Protein AF-A0A948G4N2-F1 (afdb_monomer_lite)

Sequence (45 aa):
GQVAAGRFGDPAELGEYCAFLCSVQAGFITGQNLLIDGGKYPGTF

pLDDT: mean 95.87, std 5.75, range [62.84, 98.75]

Radius of gyration: 12.49 Å; chains: 1; bounding box: 22×18×34 Å

Structure (mmCIF, N/CA/C/O backbone):
data_AF-A0A948G4N2-F1
#
_entry.id   AF-A0A948G4N2-F1
#
loop_
_atom_site.group_PDB
_atom_site.id
_atom_site.type_symbol
_atom_site.label_atom_id
_atom_site.label_alt_id
_atom_site.label_comp_id
_atom_site.label_asym_id
_atom_site.label_entity_id
_atom_site.label_seq_id
_atom_site.pdbx_PDB_ins_code
_atom_site.Cartn_x
_atom_site.Cartn_y
_atom_site.Cartn_z
_atom_site.occupancy
_atom_site.B_iso_or_equiv
_atom_site.auth_seq_id
_atom_site.auth_comp_id
_atom_site.auth_asym_id
_atom_site.auth_atom_id
_atom_site.pdbx_PDB_model_num
ATOM 1 N N . GLY A 1 1 ? 5.166 1.343 -21.505 1.00 62.84 1 GLY A N 1
ATOM 2 C CA . GLY A 1 1 ? 6.210 2.140 -20.835 1.00 62.84 1 GLY A CA 1
ATOM 3 C C . GLY A 1 1 ? 6.779 1.286 -19.734 1.00 62.84 1 GLY A C 1
ATOM 4 O O . GLY A 1 1 ? 5.997 0.778 -18.947 1.00 62.84 1 GLY A O 1
ATOM 5 N N . GLN A 1 2 ? 8.080 1.025 -19.771 1.00 81.94 2 GLN A N 1
ATOM 6 C CA . GLN A 1 2 ? 8.748 0.074 -18.885 1.00 81.94 2 GLN A CA 1
ATOM 7 C C . GLN A 1 2 ? 8.783 0.632 -17.451 1.00 81.94 2 GLN A C 1
ATOM 9 O O . GLN A 1 2 ? 9.123 1.797 -17.266 1.00 81.94 2 GLN A O 1
ATOM 14 N N . VAL A 1 3 ? 8.390 -0.174 -16.464 1.00 93.31 3 VAL A N 1
ATOM 15 C CA . VAL A 1 3 ? 8.528 0.111 -15.021 1.00 93.31 3 VAL A CA 1
ATOM 16 C C . VAL A 1 3 ? 9.541 -0.869 -14.431 1.00 93.31 3 VAL A C 1
ATOM 18 O O . VAL A 1 3 ? 9.751 -1.932 -15.021 1.00 93.31 3 VAL A O 1
ATOM 21 N N . ALA A 1 4 ? 10.165 -0.554 -13.293 1.00 96.06 4 ALA A N 1
ATOM 22 C CA . ALA A 1 4 ? 11.179 -1.424 -12.682 1.00 96.06 4 ALA A CA 1
ATOM 23 C C . ALA A 1 4 ? 10.643 -2.835 -12.379 1.00 96.06 4 ALA A C 1
ATOM 25 O O . ALA A 1 4 ? 11.346 -3.823 -12.573 1.00 96.06 4 ALA A O 1
ATOM 26 N N . ALA A 1 5 ? 9.367 -2.940 -11.999 1.00 95.94 5 ALA A N 1
ATOM 27 C CA . ALA A 1 5 ? 8.687 -4.214 -11.773 1.00 95.94 5 ALA A CA 1
ATOM 28 C C . ALA A 1 5 ? 8.533 -5.089 -13.038 1.00 95.94 5 ALA A C 1
ATOM 30 O O . ALA A 1 5 ? 8.171 -6.256 -12.928 1.00 95.94 5 ALA A O 1
ATOM 31 N N . GLY A 1 6 ? 8.759 -4.552 -14.245 1.00 96.25 6 GLY A N 1
ATOM 32 C CA . GLY A 1 6 ? 8.712 -5.312 -15.501 1.00 96.25 6 GLY A CA 1
ATOM 33 C C . GLY A 1 6 ? 7.321 -5.799 -15.933 1.00 96.25 6 GLY A C 1
ATOM 34 O O . GLY A 1 6 ? 7.208 -6.482 -16.948 1.00 96.25 6 GLY A O 1
ATOM 35 N N . ARG A 1 7 ? 6.261 -5.437 -15.202 1.00 95.12 7 ARG A N 1
ATOM 36 C CA . ARG A 1 7 ? 4.865 -5.808 -15.476 1.00 95.12 7 ARG A CA 1
ATOM 37 C C . ARG A 1 7 ? 3.912 -4.651 -15.199 1.00 95.12 7 ARG A C 1
ATOM 39 O O . ARG A 1 7 ? 4.265 -3.701 -14.504 1.00 95.12 7 ARG A O 1
ATOM 46 N N . PHE A 1 8 ? 2.693 -4.757 -15.719 1.0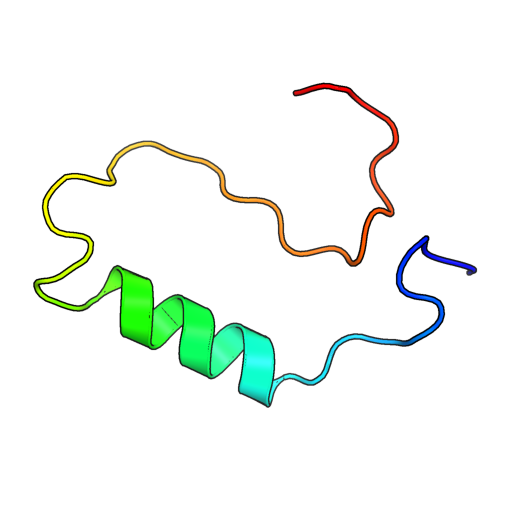0 95.31 8 PHE A N 1
ATOM 47 C CA . PHE A 1 8 ? 1.594 -3.921 -15.249 1.00 95.31 8 PHE A CA 1
ATOM 48 C C . PHE A 1 8 ? 1.147 -4.348 -13.854 1.00 95.31 8 PHE A C 1
ATOM 50 O O . PHE A 1 8 ? 1.360 -5.493 -13.437 1.00 95.31 8 PHE A O 1
ATOM 57 N N . GLY A 1 9 ? 0.532 -3.400 -13.152 1.00 95.12 9 GLY A N 1
ATOM 58 C CA . GLY A 1 9 ? -0.129 -3.709 -11.902 1.00 95.12 9 GLY A CA 1
ATOM 59 C C . GLY A 1 9 ? -1.397 -4.535 -12.124 1.00 95.12 9 GLY A C 1
ATOM 60 O O . GLY A 1 9 ? -2.075 -4.372 -13.141 1.00 95.12 9 GLY A O 1
ATOM 61 N N . ASP A 1 10 ? -1.698 -5.411 -11.177 1.00 97.31 10 ASP A N 1
ATOM 62 C CA . ASP A 1 10 ? -2.958 -6.137 -11.075 1.00 97.31 10 ASP A CA 1
ATOM 63 C C . ASP A 1 10 ? -3.902 -5.359 -10.141 1.00 97.31 10 ASP A C 1
ATOM 65 O O . ASP A 1 10 ? -3.533 -5.088 -8.999 1.00 97.31 10 ASP A O 1
ATOM 69 N N . PRO A 1 11 ? -5.128 -4.999 -10.561 1.00 97.94 11 PRO A N 1
ATOM 70 C CA . PRO A 1 11 ? -6.093 -4.337 -9.685 1.00 97.94 11 PRO A CA 1
ATOM 71 C C . PRO A 1 11 ? -6.329 -5.035 -8.335 1.00 97.94 11 PRO A C 1
ATOM 73 O O . PRO A 1 11 ? -6.605 -4.352 -7.346 1.00 97.94 11 PRO A O 1
ATOM 76 N N . ALA A 1 12 ? -6.205 -6.364 -8.269 1.00 98.44 12 ALA A N 1
ATOM 77 C CA . ALA A 1 12 ? -6.339 -7.106 -7.019 1.00 98.44 12 ALA A CA 1
ATOM 78 C C . ALA A 1 12 ? -5.249 -6.731 -6.000 1.00 98.44 12 ALA A C 1
ATOM 80 O O . ALA A 1 12 ? -5.557 -6.574 -4.821 1.00 98.44 12 ALA A O 1
ATOM 81 N N . GLU A 1 13 ? -4.012 -6.485 -6.444 1.00 97.50 13 GLU A N 1
ATOM 82 C CA . GLU A 1 13 ? -2.890 -6.143 -5.555 1.00 97.50 13 GLU A CA 1
ATOM 83 C C . GLU A 1 13 ? -3.090 -4.769 -4.890 1.00 97.50 13 GLU A C 1
ATOM 85 O O . GLU A 1 13 ? -2.769 -4.567 -3.718 1.00 97.50 13 GLU A O 1
ATOM 90 N N . LEU A 1 14 ? -3.709 -3.829 -5.613 1.00 97.50 14 LEU A N 1
ATOM 91 C CA . LEU A 1 14 ? -4.112 -2.540 -5.056 1.00 97.50 14 LEU A CA 1
ATOM 92 C C . LEU A 1 14 ? -5.270 -2.700 -4.060 1.00 97.50 14 LEU A C 1
ATOM 94 O O . LEU A 1 14 ? -5.297 -2.026 -3.029 1.00 97.50 14 LEU A O 1
ATOM 98 N N . GLY A 1 15 ? -6.222 -3.588 -4.357 1.00 98.25 15 GLY A N 1
ATOM 99 C CA . GLY A 1 15 ? -7.336 -3.906 -3.465 1.00 98.25 15 GLY A CA 1
ATOM 100 C C . GLY A 1 15 ? -6.865 -4.491 -2.132 1.00 98.25 15 GLY A C 1
ATOM 101 O O . GLY A 1 15 ? -7.291 -4.030 -1.073 1.00 98.25 15 GLY A O 1
ATOM 102 N N . GLU A 1 16 ? -5.939 -5.447 -2.175 1.00 98.62 16 GLU A N 1
ATOM 103 C CA . GLU A 1 16 ? -5.304 -6.029 -0.988 1.00 98.62 16 GLU A CA 1
ATOM 104 C C . GLU A 1 16 ? -4.551 -4.973 -0.171 1.00 98.62 16 GLU A C 1
ATOM 106 O O . GLU A 1 16 ? -4.686 -4.921 1.053 1.00 98.62 16 GLU A O 1
ATOM 111 N N . TYR A 1 17 ? -3.819 -4.076 -0.838 1.00 98.25 17 TYR A N 1
ATOM 112 C CA . TYR A 1 17 ? -3.126 -2.976 -0.172 1.00 98.25 17 TYR A CA 1
ATOM 113 C C . TYR A 1 17 ? -4.090 -2.004 0.529 1.00 98.25 17 TYR A C 1
ATOM 115 O O . TYR A 1 17 ? -3.868 -1.613 1.675 1.00 98.25 17 TYR A O 1
ATOM 123 N N . CYS A 1 18 ? -5.199 -1.657 -0.126 1.00 98.44 18 CYS A N 1
ATOM 124 C CA . CYS A 1 18 ? -6.259 -0.843 0.468 1.00 98.44 18 CYS A CA 1
ATOM 125 C C . CYS A 1 18 ? -6.869 -1.530 1.701 1.00 98.44 18 CYS A C 1
ATOM 127 O O . CYS A 1 18 ? -6.990 -0.916 2.762 1.00 98.44 18 CYS A O 1
ATOM 129 N N . ALA A 1 19 ? -7.178 -2.826 1.597 1.00 98.62 19 ALA A N 1
ATOM 130 C CA . ALA A 1 19 ? -7.696 -3.610 2.715 1.00 98.62 19 ALA A CA 1
ATOM 131 C C . ALA A 1 19 ? -6.711 -3.650 3.897 1.00 98.62 19 ALA A C 1
ATOM 133 O O . ALA A 1 19 ? -7.131 -3.512 5.047 1.00 98.62 19 ALA A O 1
ATOM 134 N N . PHE A 1 20 ? -5.406 -3.767 3.627 1.00 98.62 20 PHE A N 1
ATOM 135 C CA . PHE A 1 20 ? -4.369 -3.654 4.652 1.00 98.62 20 PHE A CA 1
ATOM 136 C C . PHE A 1 20 ? -4.396 -2.287 5.349 1.00 98.62 20 PHE A C 1
ATOM 138 O O . PHE A 1 20 ? -4.360 -2.242 6.578 1.00 98.62 20 PHE A O 1
ATOM 145 N N . LEU A 1 21 ? -4.520 -1.178 4.616 1.00 98.50 21 LEU A N 1
ATOM 146 C CA . LEU A 1 21 ? -4.596 0.158 5.225 1.00 98.50 21 LEU A CA 1
ATOM 147 C C . LEU A 1 21 ? -5.839 0.353 6.109 1.00 98.50 21 LEU A C 1
ATOM 149 O O . LEU A 1 21 ? -5.787 1.110 7.074 1.00 98.50 21 LEU A O 1
ATOM 153 N N . CYS A 1 22 ? -6.939 -0.346 5.826 1.00 98.50 22 CYS A N 1
ATOM 154 C CA . CYS A 1 22 ? -8.138 -0.342 6.671 1.00 98.50 22 CYS A CA 1
ATOM 155 C C . CYS A 1 22 ? -8.057 -1.296 7.878 1.00 98.50 22 CYS A C 1
ATOM 157 O O . CYS A 1 22 ? -8.980 -1.338 8.693 1.00 98.50 22 CYS A O 1
ATOM 159 N N . SER A 1 23 ? -6.997 -2.097 7.981 1.00 98.75 23 SER A N 1
ATOM 160 C CA . SER A 1 23 ? -6.850 -3.126 9.010 1.00 98.75 23 SER A CA 1
ATOM 161 C C . SER A 1 23 ? -6.272 -2.582 10.322 1.00 98.75 23 SER A C 1
ATOM 163 O O . SER A 1 23 ? -5.701 -1.492 10.380 1.00 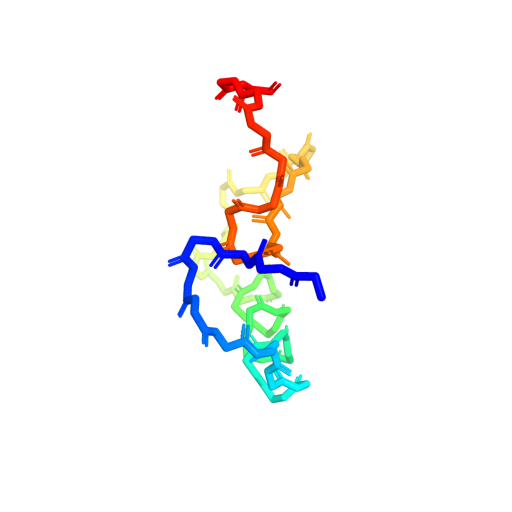98.75 23 SER A O 1
ATOM 165 N N . VAL A 1 24 ? -6.347 -3.382 11.392 1.00 98.62 24 VAL A N 1
ATOM 166 C CA . VAL A 1 24 ? -5.737 -3.032 12.689 1.00 98.62 24 VAL A CA 1
ATOM 167 C C . VAL A 1 24 ? -4.208 -2.966 12.621 1.00 98.62 24 VAL A C 1
ATOM 169 O O . VAL A 1 24 ? -3.583 -2.259 13.407 1.00 98.62 24 VAL A O 1
ATOM 172 N N . GLN A 1 25 ? -3.597 -3.675 11.670 1.00 98.69 25 GLN A N 1
ATOM 173 C CA . GLN A 1 25 ? -2.149 -3.714 11.475 1.00 98.69 25 GLN A CA 1
ATOM 174 C C . GLN A 1 25 ? -1.601 -2.365 10.990 1.00 98.69 25 GLN A C 1
ATOM 176 O O . GLN A 1 25 ? -0.452 -2.035 11.274 1.00 98.69 25 GLN A O 1
ATOM 181 N N . ALA A 1 26 ? -2.425 -1.563 10.313 1.00 98.62 26 ALA A N 1
ATOM 182 C CA . ALA A 1 26 ? -2.063 -0.239 9.819 1.00 98.62 26 ALA A CA 1
ATOM 183 C C . ALA A 1 26 ? -2.382 0.895 10.812 1.00 98.62 26 ALA A C 1
ATOM 185 O O . ALA A 1 26 ? -2.283 2.065 10.451 1.00 98.62 26 ALA A O 1
ATOM 186 N N . GLY A 1 27 ? -2.717 0.587 12.073 1.00 98.62 27 GLY A N 1
ATOM 187 C CA . GLY A 1 27 ? -3.196 1.569 13.060 1.00 98.62 27 GLY A CA 1
ATOM 188 C C . GLY A 1 27 ? -2.245 2.731 13.392 1.00 98.62 27 GLY A C 1
ATOM 189 O O . GLY A 1 27 ? -2.659 3.679 14.054 1.00 98.62 27 GLY A O 1
ATOM 190 N N . PHE A 1 28 ? -0.991 2.687 12.933 1.00 98.50 28 PHE A N 1
ATOM 191 C CA . PHE A 1 28 ? -0.007 3.765 13.092 1.00 98.50 28 PHE A CA 1
ATOM 192 C C . PHE A 1 28 ? 0.369 4.470 11.773 1.00 98.50 28 PHE A C 1
ATOM 194 O O . PHE A 1 28 ? 1.279 5.295 11.746 1.00 98.50 28 PHE A O 1
ATOM 201 N N . ILE A 1 29 ? -0.314 4.161 10.667 1.00 98.50 29 ILE A N 1
ATOM 202 C CA . ILE A 1 29 ? -0.077 4.756 9.348 1.00 98.50 29 ILE A CA 1
ATOM 203 C C . ILE A 1 29 ? -1.167 5.797 9.087 1.00 98.50 29 ILE A C 1
ATOM 205 O O . ILE A 1 29 ? -2.334 5.465 8.907 1.00 98.50 29 ILE A O 1
ATOM 209 N N . THR A 1 30 ? -0.793 7.076 9.059 1.00 98.31 30 THR A N 1
ATOM 210 C CA . THR A 1 30 ? -1.713 8.176 8.739 1.00 98.31 30 THR A CA 1
ATOM 211 C C . THR A 1 30 ? -0.978 9.352 8.097 1.00 98.31 30 THR A C 1
ATOM 213 O O . THR A 1 30 ? 0.224 9.532 8.303 1.00 98.31 30 THR A O 1
ATOM 216 N N . GLY A 1 31 ? -1.688 10.141 7.285 1.00 97.94 31 GLY A N 1
ATOM 217 C CA . GLY A 1 31 ? -1.138 11.322 6.608 1.00 97.94 31 GLY A CA 1
ATOM 218 C C . GLY A 1 31 ? -0.031 11.026 5.587 1.00 97.94 31 GLY A C 1
ATOM 219 O O . GLY A 1 31 ? 0.721 11.931 5.239 1.00 97.94 31 GLY A O 1
ATOM 220 N N . GLN A 1 32 ? 0.095 9.775 5.134 1.00 98.25 32 GLN A N 1
ATOM 221 C CA . GLN A 1 32 ? 1.123 9.347 4.184 1.00 98.25 32 GLN A CA 1
ATOM 222 C C . GLN A 1 32 ? 0.563 9.262 2.762 1.00 98.25 32 GLN A C 1
ATOM 224 O O . GLN A 1 32 ? -0.567 8.817 2.565 1.00 98.25 32 GLN A O 1
ATOM 229 N N . ASN A 1 33 ? 1.383 9.613 1.771 1.00 97.00 33 ASN A N 1
ATOM 230 C CA . ASN A 1 33 ? 1.163 9.223 0.380 1.00 97.00 33 ASN A CA 1
ATOM 231 C C . ASN A 1 33 ? 2.042 8.007 0.097 1.00 97.00 33 ASN A C 1
ATOM 233 O O . ASN A 1 33 ? 3.265 8.120 0.074 1.00 97.00 33 ASN A O 1
ATOM 237 N N . LEU A 1 34 ? 1.424 6.843 -0.078 1.00 97.25 34 LEU A N 1
ATOM 238 C CA . LEU A 1 34 ? 2.136 5.591 -0.307 1.00 97.25 34 LEU A CA 1
ATOM 239 C C . LEU A 1 34 ? 2.018 5.235 -1.787 1.00 97.25 34 LEU A C 1
ATOM 241 O O . LEU A 1 34 ? 0.923 4.996 -2.293 1.00 97.25 34 LEU A O 1
ATOM 245 N N . LEU A 1 35 ? 3.146 5.277 -2.494 1.00 97.12 35 LEU A N 1
ATOM 246 C CA . LEU A 1 35 ? 3.188 5.113 -3.941 1.00 97.12 35 LEU A CA 1
ATOM 247 C C . LEU A 1 35 ? 3.267 3.630 -4.327 1.00 97.12 35 LEU A C 1
ATOM 249 O O . LEU A 1 35 ? 4.189 2.927 -3.920 1.00 97.12 35 LEU A O 1
ATOM 253 N N . ILE A 1 36 ? 2.322 3.176 -5.155 1.00 96.75 36 ILE A N 1
ATOM 254 C CA . ILE A 1 36 ? 2.287 1.818 -5.717 1.00 96.75 36 ILE A CA 1
ATOM 255 C C . ILE A 1 36 ? 2.280 1.923 -7.245 1.00 96.75 36 ILE A C 1
ATOM 257 O O . ILE A 1 36 ? 1.226 1.943 -7.875 1.00 96.75 36 I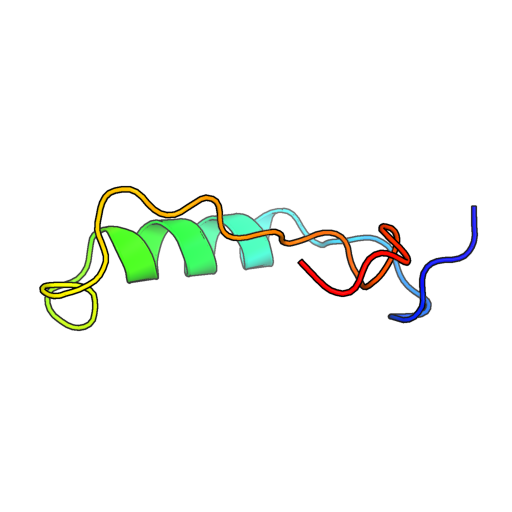LE A O 1
ATOM 261 N N . ASP A 1 37 ? 3.457 2.057 -7.855 1.00 96.25 37 ASP A N 1
ATOM 262 C CA . ASP A 1 37 ? 3.573 2.344 -9.295 1.00 96.25 37 ASP A CA 1
ATOM 263 C C . ASP A 1 37 ? 4.542 1.420 -10.053 1.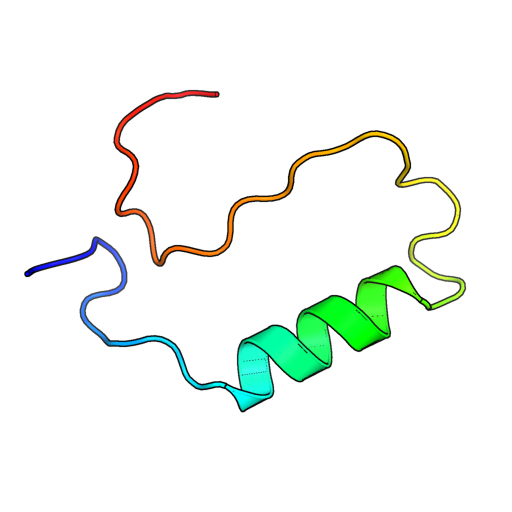00 96.25 37 ASP A C 1
ATOM 265 O O . ASP A 1 37 ? 4.867 1.663 -11.219 1.00 96.25 37 ASP A O 1
ATOM 269 N N . GLY A 1 38 ? 5.019 0.360 -9.396 1.00 96.44 38 GLY A N 1
ATOM 270 C CA . GLY A 1 38 ? 6.000 -0.563 -9.965 1.00 96.44 38 GLY A CA 1
ATOM 271 C C . GLY A 1 38 ? 7.395 0.046 -10.156 1.00 96.44 38 GLY A C 1
ATOM 272 O O . GLY A 1 38 ? 8.172 -0.483 -10.953 1.00 96.44 38 GLY A O 1
ATOM 273 N N . GLY A 1 39 ? 7.715 1.145 -9.464 1.00 96.25 39 GLY A N 1
ATOM 274 C CA . GLY A 1 39 ? 8.989 1.859 -9.572 1.00 96.25 39 GLY A CA 1
ATOM 275 C C . GLY A 1 39 ? 9.056 2.745 -10.811 1.00 96.25 39 GLY A C 1
ATOM 276 O O . GLY A 1 39 ? 10.074 2.773 -11.502 1.00 96.25 39 GLY A O 1
ATOM 277 N N . LYS A 1 40 ? 7.945 3.403 -11.156 1.00 96.06 40 LYS A N 1
ATOM 278 C CA . LYS A 1 40 ? 7.877 4.316 -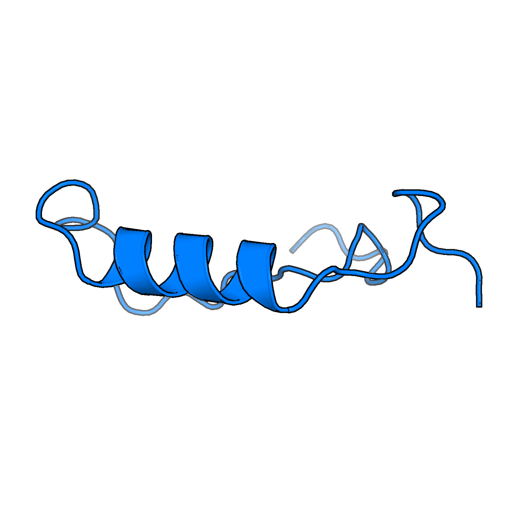12.304 1.00 96.06 40 LYS A CA 1
ATOM 279 C C . LYS A 1 40 ? 8.406 5.703 -11.945 1.00 96.06 40 LYS A C 1
ATOM 281 O O . LYS A 1 40 ? 9.068 6.331 -12.771 1.00 96.06 40 LYS A O 1
ATOM 286 N N . TYR A 1 41 ? 8.104 6.189 -10.749 1.00 95.69 41 TYR A N 1
ATOM 287 C CA . TYR A 1 41 ? 8.663 7.412 -10.201 1.00 95.69 41 TYR A CA 1
ATOM 288 C C . TYR A 1 41 ? 10.134 7.176 -9.821 1.00 95.69 41 TYR A C 1
ATOM 290 O O . TYR A 1 41 ? 10.420 6.289 -9.018 1.00 95.69 41 TYR A O 1
ATOM 298 N N . PRO A 1 42 ? 11.081 7.941 -10.393 1.00 94.81 42 PRO A N 1
ATOM 299 C CA . PRO A 1 42 ? 12.508 7.748 -10.143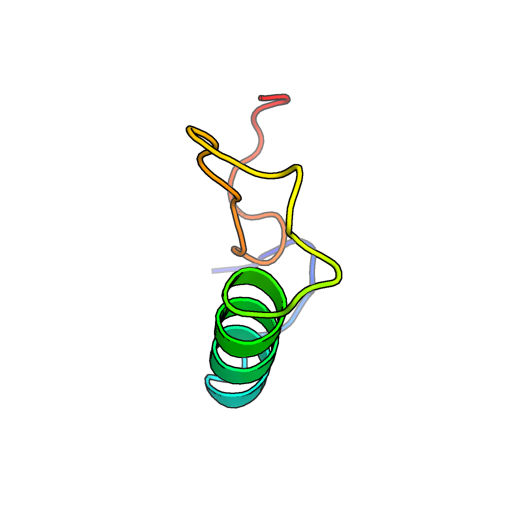 1.00 94.81 42 PRO A CA 1
ATOM 300 C C . PRO A 1 42 ? 13.016 8.531 -8.923 1.00 94.81 42 PRO A C 1
ATOM 302 O O . PRO A 1 42 ? 14.206 8.476 -8.619 1.00 94.81 42 PRO A O 1
ATOM 305 N N . GLY A 1 43 ? 12.157 9.331 -8.284 1.00 94.12 43 GLY A N 1
ATOM 306 C CA . GLY A 1 43 ? 12.542 10.138 -7.137 1.00 94.12 43 GLY A CA 1
ATOM 307 C C . GLY A 1 43 ? 12.721 9.289 -5.887 1.00 94.12 43 GLY A C 1
ATOM 308 O O . GLY A 1 43 ? 12.118 8.229 -5.733 1.00 94.12 43 GLY A O 1
ATOM 309 N N . THR A 1 44 ? 13.565 9.774 -4.985 1.00 92.94 44 THR A N 1
ATOM 310 C CA . THR A 1 44 ? 13.847 9.079 -3.727 1.00 92.94 44 THR A CA 1
ATOM 311 C C . THR A 1 44 ? 12.665 9.146 -2.755 1.00 92.94 44 THR A C 1
ATOM 313 O O . THR A 1 44 ? 12.445 8.183 -2.026 1.00 92.94 44 THR A O 1
ATOM 316 N N . PHE A 1 45 ? 11.919 10.261 -2.753 1.00 90.12 45 PHE A N 1
ATOM 317 C CA . PHE A 1 45 ? 10.735 10.510 -1.920 1.00 90.12 45 PHE A CA 1
ATOM 318 C C . PHE A 1 45 ? 9.699 11.351 -2.675 1.00 90.12 45 PHE A C 1
ATOM 320 O O . PHE A 1 45 ? 10.097 12.073 -3.628 1.00 90.12 45 PHE A O 1
#

Foldseek 3Di:
DAALQRDDDDVVVVVVVVVCCVDPVVVPDPPDDDDDGNHPDVDPD

Secondary structure (DSSP, 8-state):
---TTSSPPPHHHHHHHHHHHTSGGGTT--S-----SSS---S--